Protein AF-A0A378NH16-F1 (afdb_monomer_lite)

Foldseek 3Di:
DPPPQVLVVLVVVLVVLVVVLVVLCVVDVPPPDVVSVVVSVVSVVVSVVSVVVSVVSVCVVVPNPPDDD

Organism: Mannheimia haemolytica (NCBI:txid75985)

InterPro domains:
  IPR010235 Probable ribonuclease HepT [PF08780] (9-65)

Structure (mmCIF, N/CA/C/O backbone):
data_AF-A0A378NH16-F1
#
_entry.id   AF-A0A378NH16-F1
#
loop_
_atom_site.group_PDB
_atom_site.id
_atom_site.type_symbol
_atom_site.label_atom_id
_atom_site.label_alt_id
_atom_site.label_comp_id
_atom_site.label_asym_id
_atom_site.label_entity_id
_atom_site.label_seq_id
_atom_site.pdbx_PDB_ins_code
_atom_site.Cartn_x
_atom_site.Cartn_y
_atom_site.Cartn_z
_atom_site.occupancy
_atom_site.B_iso_or_equiv
_atom_site.auth_seq_id
_atom_site.auth_comp_id
_atom_site.auth_asym_id
_atom_site.auth_atom_id
_atom_site.pdbx_PDB_model_num
ATOM 1 N N . MET A 1 1 ? 26.555 -7.109 -8.044 1.00 41.22 1 MET A N 1
ATOM 2 C CA . MET A 1 1 ? 25.743 -5.873 -8.087 1.00 41.22 1 MET A CA 1
ATOM 3 C C . MET A 1 1 ? 24.419 -6.212 -8.743 1.00 41.22 1 MET A C 1
ATOM 5 O O . MET A 1 1 ? 24.341 -6.267 -9.964 1.00 41.22 1 MET A O 1
ATOM 9 N N . ASN A 1 2 ? 23.424 -6.572 -7.933 1.00 48.91 2 ASN A N 1
ATOM 10 C CA . ASN A 1 2 ? 22.077 -6.832 -8.430 1.00 48.91 2 ASN A CA 1
ATOM 11 C C . ASN A 1 2 ? 21.545 -5.492 -8.955 1.00 48.91 2 ASN A C 1
ATOM 13 O O . ASN A 1 2 ? 21.579 -4.510 -8.217 1.00 48.91 2 ASN A O 1
ATOM 17 N N . ARG A 1 3 ? 21.194 -5.403 -10.242 1.00 55.75 3 ARG A N 1
ATOM 18 C CA . ARG A 1 3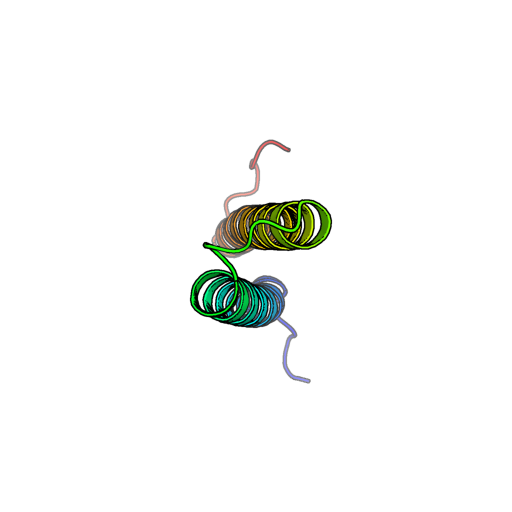 ? 20.608 -4.173 -10.786 1.00 55.75 3 ARG A CA 1
ATOM 19 C C . ARG A 1 3 ? 19.274 -4.007 -10.081 1.00 55.75 3 ARG A C 1
ATOM 21 O O . ARG A 1 3 ? 18.368 -4.797 -10.319 1.00 55.75 3 ARG A O 1
ATOM 28 N N . ASP A 1 4 ? 19.194 -3.044 -9.179 1.00 71.25 4 ASP A N 1
ATOM 29 C CA . ASP A 1 4 ? 17.976 -2.739 -8.447 1.00 71.25 4 ASP A CA 1
ATOM 30 C C . ASP A 1 4 ? 16.957 -2.168 -9.436 1.00 71.25 4 ASP A C 1
ATOM 32 O O . ASP A 1 4 ? 16.990 -0.992 -9.805 1.00 71.25 4 ASP A O 1
ATOM 36 N N . ILE A 1 5 ? 16.118 -3.044 -9.989 1.00 87.44 5 ILE A N 1
ATOM 37 C CA . ILE A 1 5 ? 15.122 -2.645 -10.977 1.00 87.44 5 ILE A CA 1
ATOM 38 C C . ILE A 1 5 ? 13.989 -1.960 -10.215 1.00 87.44 5 ILE A C 1
ATOM 40 O O . ILE A 1 5 ? 13.275 -2.602 -9.448 1.00 87.44 5 ILE A O 1
ATOM 44 N N . ARG A 1 6 ? 13.820 -0.655 -10.448 1.00 89.81 6 ARG A N 1
ATOM 45 C CA . ARG A 1 6 ? 12.862 0.207 -9.740 1.00 89.81 6 ARG A CA 1
ATOM 46 C C . ARG A 1 6 ? 11.453 -0.385 -9.647 1.00 89.81 6 ARG A C 1
ATOM 48 O O . ARG A 1 6 ? 10.867 -0.366 -8.569 1.00 89.81 6 ARG A O 1
ATOM 55 N N . TRP A 1 7 ? 10.924 -0.937 -10.744 1.00 94.06 7 TRP A N 1
ATOM 56 C CA . TRP A 1 7 ? 9.579 -1.519 -10.733 1.00 94.06 7 TRP A CA 1
ATOM 57 C C . TRP A 1 7 ? 9.478 -2.725 -9.792 1.00 94.06 7 TRP A C 1
ATOM 59 O O . TRP A 1 7 ? 8.450 -2.888 -9.148 1.00 94.06 7 TRP A O 1
ATOM 69 N N . LYS A 1 8 ? 10.548 -3.520 -9.626 1.00 94.81 8 LYS A N 1
ATOM 70 C CA . LYS A 1 8 ? 10.574 -4.657 -8.689 1.00 94.81 8 LYS A CA 1
ATOM 71 C C . LYS A 1 8 ? 10.521 -4.185 -7.241 1.00 94.81 8 LYS A C 1
ATOM 73 O O . LYS A 1 8 ? 9.686 -4.651 -6.480 1.00 94.81 8 LYS A O 1
ATOM 78 N N . GLN A 1 9 ? 11.336 -3.191 -6.885 1.00 94.12 9 GLN A N 1
ATOM 79 C CA . GLN A 1 9 ? 11.283 -2.589 -5.547 1.00 94.12 9 GLN A CA 1
ATOM 80 C C . GLN A 1 9 ? 9.906 -1.986 -5.247 1.00 94.12 9 GLN A C 1
ATOM 82 O O . GLN A 1 9 ? 9.384 -2.099 -4.138 1.00 94.12 9 GLN A O 1
ATOM 87 N N . ARG A 1 10 ? 9.300 -1.321 -6.239 1.00 95.94 10 ARG A N 1
ATOM 88 C CA . ARG A 1 10 ? 7.963 -0.751 -6.080 1.00 95.94 10 ARG A CA 1
ATOM 89 C C . ARG A 1 10 ? 6.892 -1.831 -5.982 1.00 95.94 10 ARG A C 1
ATOM 91 O O . ARG A 1 10 ? 5.958 -1.648 -5.209 1.00 95.94 10 ARG A O 1
ATOM 98 N N . PHE A 1 11 ? 7.039 -2.938 -6.703 1.00 97.31 11 PHE A N 1
ATOM 99 C CA . PHE A 1 11 ? 6.154 -4.091 -6.587 1.00 97.31 11 PHE A CA 1
ATOM 100 C C . PHE A 1 11 ? 6.177 -4.660 -5.166 1.00 97.31 11 PHE A C 1
ATOM 102 O O . PHE A 1 11 ? 5.114 -4.804 -4.568 1.00 97.31 11 PHE A O 1
ATOM 109 N N . ASP A 1 12 ? 7.361 -4.842 -4.575 1.00 97.56 12 ASP A N 1
ATOM 110 C CA . ASP A 1 12 ? 7.491 -5.294 -3.183 1.00 97.56 12 ASP A CA 1
ATOM 111 C C . ASP A 1 12 ? 6.797 -4.330 -2.201 1.00 97.56 12 ASP A C 1
ATOM 113 O O . ASP A 1 12 ? 6.125 -4.751 -1.257 1.00 97.56 12 ASP A O 1
ATOM 117 N N . ASN A 1 13 ? 6.928 -3.016 -2.419 1.00 96.81 13 ASN A N 1
ATOM 118 C CA . ASN A 1 13 ? 6.252 -2.005 -1.600 1.00 96.81 13 ASN A CA 1
ATOM 119 C C . ASN A 1 13 ? 4.730 -2.025 -1.786 1.00 96.81 13 ASN A C 1
ATOM 121 O O . ASN A 1 13 ? 3.992 -1.913 -0.808 1.00 96.81 13 ASN A O 1
ATOM 125 N N . TYR A 1 14 ? 4.258 -2.192 -3.022 1.00 98.50 14 TYR A N 1
ATOM 126 C CA . TYR A 1 14 ? 2.840 -2.326 -3.332 1.00 98.50 14 TYR A CA 1
ATOM 127 C C . TYR A 1 14 ? 2.238 -3.554 -2.641 1.00 98.50 14 TYR A C 1
ATOM 129 O O . TYR A 1 14 ? 1.225 -3.425 -1.959 1.00 98.50 14 TYR A O 1
ATOM 137 N N . GLN A 1 15 ? 2.897 -4.715 -2.717 1.00 98.56 15 GLN A N 1
ATOM 138 C CA . GLN A 1 15 ? 2.445 -5.938 -2.046 1.00 98.56 15 GLN A CA 1
ATOM 139 C C . GLN A 1 15 ? 2.328 -5.758 -0.526 1.00 98.56 15 GLN A C 1
ATOM 141 O O . GLN A 1 15 ? 1.334 -6.175 0.070 1.00 98.56 15 GLN A O 1
ATOM 146 N N . LYS A 1 16 ? 3.302 -5.088 0.104 1.00 98.38 16 LYS A N 1
ATOM 147 C CA . LYS A 1 16 ? 3.224 -4.745 1.534 1.00 98.38 16 LYS A CA 1
ATOM 148 C C . LYS A 1 16 ? 2.035 -3.830 1.833 1.00 98.38 16 LYS A C 1
ATOM 150 O O . LYS A 1 16 ? 1.298 -4.097 2.774 1.00 98.38 16 LYS A O 1
ATOM 155 N N . SER A 1 17 ? 1.824 -2.791 1.023 1.00 98.31 17 SER A N 1
ATOM 156 C CA . SER A 1 17 ? 0.703 -1.855 1.187 1.00 98.31 17 SER A CA 1
ATOM 157 C C . SER A 1 17 ? -0.654 -2.553 1.072 1.00 98.31 17 SER A C 1
ATOM 159 O O . SER A 1 17 ? -1.519 -2.341 1.915 1.00 98.31 17 SER A O 1
ATOM 161 N N . VAL A 1 18 ? -0.814 -3.452 0.091 1.00 98.62 18 VAL A N 1
ATOM 162 C CA . VAL A 1 18 ? -2.021 -4.283 -0.060 1.00 98.62 18 VAL A CA 1
ATOM 163 C C . VAL A 1 18 ? -2.243 -5.151 1.177 1.00 98.62 18 VAL A C 1
ATOM 165 O O . VAL A 1 18 ? -3.357 -5.200 1.689 1.00 98.62 18 VAL A O 1
ATOM 168 N N . SER A 1 19 ? -1.192 -5.798 1.692 1.00 98.50 19 SER A N 1
ATOM 169 C CA . SER A 1 19 ? -1.299 -6.620 2.901 1.00 98.50 19 SER A CA 1
ATOM 170 C C . SER A 1 19 ? -1.727 -5.807 4.126 1.00 98.50 19 SER A C 1
ATOM 172 O O . SER A 1 19 ? -2.516 -6.309 4.925 1.00 98.50 19 SER A O 1
ATOM 174 N N . TYR A 1 20 ? -1.229 -4.577 4.287 1.00 97.94 20 TYR A N 1
ATOM 175 C CA . TYR A 1 20 ? -1.648 -3.696 5.380 1.00 97.94 20 TYR A CA 1
ATOM 176 C C . TYR A 1 20 ? -3.098 -3.255 5.224 1.00 97.94 20 TYR A C 1
ATOM 178 O O . TYR A 1 20 ? -3.877 -3.426 6.157 1.00 97.94 20 TYR A O 1
ATOM 186 N N . LEU A 1 21 ? -3.477 -2.772 4.038 1.00 98.38 21 LEU A N 1
ATOM 187 C CA . LEU A 1 21 ? -4.848 -2.363 3.748 1.00 98.38 21 LEU A CA 1
ATOM 188 C C . LEU A 1 21 ? -5.843 -3.503 4.000 1.00 98.38 21 LEU A C 1
ATOM 190 O O . LEU A 1 21 ? -6.880 -3.281 4.618 1.00 98.38 21 LEU A O 1
ATOM 194 N N . GLN A 1 22 ? -5.520 -4.722 3.556 1.00 98.44 22 GLN A N 1
ATOM 195 C CA . GLN A 1 22 ? -6.357 -5.895 3.793 1.00 98.44 22 GLN A CA 1
ATOM 196 C C . GLN A 1 22 ? -6.505 -6.177 5.292 1.00 98.44 22 GLN A C 1
ATOM 198 O O . GLN A 1 22 ? -7.627 -6.300 5.775 1.00 98.44 22 GLN A O 1
ATOM 203 N N . ALA A 1 23 ? -5.399 -6.220 6.039 1.00 98.06 23 ALA A N 1
ATOM 204 C CA . ALA A 1 23 ? -5.435 -6.481 7.476 1.00 98.06 23 ALA A CA 1
ATOM 205 C C . ALA A 1 23 ? -6.205 -5.398 8.255 1.00 98.06 23 ALA A C 1
ATOM 207 O O . ALA A 1 23 ? -6.918 -5.702 9.211 1.00 98.06 23 ALA A O 1
ATOM 208 N N . GLU A 1 24 ? -6.075 -4.130 7.861 1.00 97.06 24 GLU A N 1
ATOM 209 C CA . GLU A 1 24 ? -6.802 -3.012 8.465 1.00 97.06 24 GLU A CA 1
ATOM 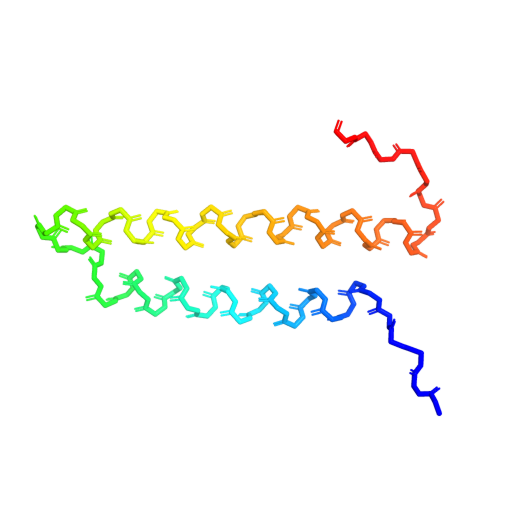210 C C . GLU A 1 24 ? -8.299 -3.066 8.156 1.00 97.06 24 GLU A C 1
ATOM 212 O O . GLU A 1 24 ? -9.111 -2.894 9.065 1.00 97.06 24 GLU A O 1
ATOM 217 N N . ALA A 1 25 ? -8.671 -3.353 6.906 1.00 96.25 25 ALA A N 1
ATOM 218 C CA . ALA A 1 25 ? -10.064 -3.503 6.502 1.00 96.25 25 ALA A CA 1
ATOM 219 C C . ALA A 1 25 ? -10.725 -4.697 7.207 1.00 96.25 25 ALA A C 1
ATOM 221 O O . ALA A 1 25 ? -11.778 -4.536 7.816 1.00 96.25 25 ALA A O 1
ATOM 222 N N . GLU A 1 26 ? -10.082 -5.869 7.213 1.00 97.56 26 GLU A N 1
ATOM 223 C CA . GLU A 1 26 ? -10.586 -7.063 7.906 1.00 97.56 26 GLU A CA 1
ATOM 224 C C . GLU A 1 26 ? -10.786 -6.822 9.405 1.00 97.56 26 GLU A C 1
ATOM 226 O O . GLU A 1 26 ? -11.738 -7.322 10.001 1.00 97.56 26 GLU A O 1
ATOM 231 N N . LYS A 1 27 ? -9.890 -6.049 10.029 1.00 97.50 27 LYS A N 1
ATOM 232 C CA . LYS A 1 27 ? -9.926 -5.821 11.473 1.00 97.50 27 LYS A CA 1
ATOM 233 C C . LYS A 1 27 ? -10.863 -4.690 11.895 1.00 97.50 27 LYS A C 1
ATOM 235 O O . LYS A 1 27 ? -11.373 -4.726 13.015 1.00 97.50 27 LYS A O 1
ATOM 240 N N . TYR A 1 28 ? -11.044 -3.669 11.059 1.00 96.62 28 TYR A N 1
ATOM 241 C CA . TYR A 1 28 ? -11.628 -2.402 11.499 1.00 96.62 28 TYR A CA 1
ATOM 242 C C . TYR A 1 28 ? -12.671 -1.788 10.556 1.00 96.62 28 TYR A C 1
ATOM 244 O O . TYR A 1 28 ? -13.148 -0.698 10.867 1.00 96.62 28 TYR A O 1
ATOM 252 N N . ALA A 1 29 ? -13.057 -2.431 9.447 1.00 91.38 29 ALA A N 1
ATOM 253 C CA . ALA A 1 29 ? -14.027 -1.849 8.508 1.00 91.38 29 ALA A CA 1
ATOM 254 C C . ALA A 1 29 ? -15.364 -1.450 9.169 1.00 91.38 29 ALA A C 1
ATOM 256 O O . ALA A 1 29 ? -15.916 -0.405 8.828 1.00 91.38 29 ALA A O 1
ATOM 257 N N . ASP A 1 30 ? -15.827 -2.217 10.160 1.00 95.00 30 ASP A N 1
ATOM 258 C CA . ASP A 1 30 ? -17.096 -1.983 10.870 1.00 95.00 30 ASP A CA 1
ATOM 259 C C . ASP A 1 30 ? -16.959 -1.093 12.122 1.00 95.00 30 ASP A C 1
ATOM 261 O O . ASP A 1 30 ? -17.858 -1.026 12.958 1.00 95.00 30 ASP A O 1
ATOM 265 N N . THR A 1 31 ? -15.822 -0.421 12.314 1.00 96.38 31 THR A N 1
ATOM 266 C CA . THR A 1 31 ? -15.645 0.487 13.456 1.00 96.38 31 THR A CA 1
ATOM 267 C C . THR A 1 31 ? -16.557 1.712 13.352 1.00 96.38 31 THR A C 1
ATOM 269 O O . THR A 1 31 ? -16.762 2.232 12.263 1.00 96.38 31 THR A O 1
ATOM 272 N N . ASP A 1 32 ? -17.020 2.262 14.477 1.00 96.88 32 ASP A N 1
ATOM 273 C CA . ASP A 1 32 ? -17.685 3.578 14.528 1.00 96.88 32 ASP A CA 1
ATOM 274 C C . ASP A 1 32 ? -16.718 4.737 14.818 1.00 96.88 32 ASP A C 1
ATOM 276 O O . ASP A 1 32 ? -17.115 5.897 14.913 1.00 96.88 32 ASP A O 1
ATOM 280 N N . ILE A 1 33 ? -15.423 4.445 14.946 1.00 98.06 33 ILE A N 1
ATOM 281 C CA . ILE A 1 33 ? -14.404 5.440 15.270 1.00 98.06 33 ILE A CA 1
ATOM 282 C C . ILE A 1 33 ? -13.911 6.111 13.979 1.00 98.06 33 ILE A C 1
ATOM 284 O O . ILE A 1 33 ? -13.120 5.540 13.225 1.00 98.06 33 ILE A O 1
ATOM 288 N N . ASP A 1 34 ? -14.317 7.361 13.750 1.00 97.81 34 ASP A N 1
ATOM 289 C CA . ASP A 1 34 ? -14.000 8.124 12.530 1.00 97.81 34 ASP A CA 1
ATOM 290 C C . ASP A 1 34 ? -12.504 8.202 12.197 1.00 97.81 34 ASP A C 1
ATOM 292 O O . ASP A 1 34 ? -12.123 8.150 11.027 1.00 97.81 34 ASP A O 1
ATOM 296 N N . VAL A 1 35 ? -11.632 8.327 13.205 1.00 97.94 35 VAL A N 1
ATOM 297 C CA . VAL A 1 35 ? -10.179 8.390 12.967 1.00 97.94 35 VAL A CA 1
ATOM 298 C C . VAL A 1 35 ? -9.639 7.083 12.383 1.00 97.94 35 VAL A C 1
ATOM 300 O O . VAL A 1 35 ? -8.749 7.121 11.538 1.00 97.94 35 VAL A O 1
ATOM 303 N N . ILE A 1 36 ? -10.217 5.937 12.755 1.00 97.50 36 ILE A N 1
ATOM 304 C CA . ILE A 1 36 ? -9.827 4.639 12.200 1.00 97.50 36 ILE A CA 1
ATOM 305 C C . ILE A 1 36 ? -10.344 4.512 10.763 1.00 97.50 36 ILE A C 1
ATOM 307 O O . ILE A 1 36 ? -9.567 4.147 9.884 1.00 97.50 36 ILE A O 1
ATOM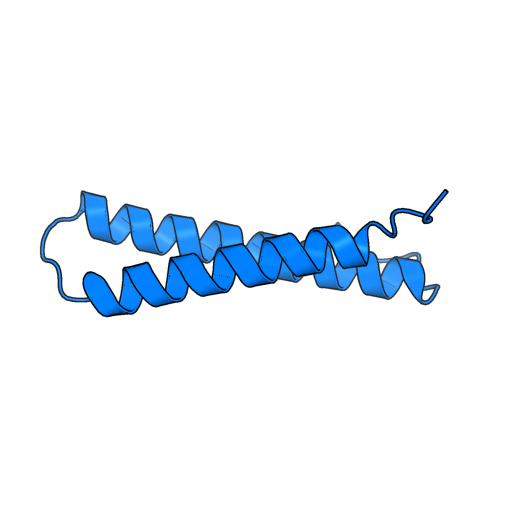 311 N N . LYS A 1 37 ? -11.596 4.915 10.487 1.00 96.69 37 LYS A N 1
ATOM 312 C CA . LYS A 1 37 ? -12.135 4.959 9.111 1.00 96.69 37 LYS A CA 1
ATOM 313 C C . LYS A 1 37 ? -11.245 5.789 8.181 1.00 96.69 37 LYS A C 1
ATOM 315 O O . LYS A 1 37 ? -10.896 5.339 7.093 1.00 96.69 37 LYS A O 1
ATOM 320 N N . LYS A 1 38 ? -10.828 6.980 8.629 1.00 97.69 38 LYS A N 1
ATOM 321 C CA . LYS A 1 38 ? -9.895 7.844 7.885 1.00 97.69 38 LYS A CA 1
ATOM 322 C C . LYS A 1 38 ? -8.537 7.178 7.658 1.00 97.69 38 LYS A C 1
ATOM 324 O O . LYS A 1 38 ? -7.981 7.324 6.577 1.00 97.69 38 LYS A O 1
ATOM 329 N N . GLY A 1 39 ? -8.030 6.432 8.640 1.00 97.12 39 GLY A N 1
ATOM 330 C CA . GLY A 1 39 ? -6.805 5.642 8.498 1.00 97.12 39 GLY A CA 1
ATOM 331 C C . GLY A 1 39 ? -6.898 4.606 7.375 1.00 97.12 39 GLY A C 1
ATOM 332 O O . GLY A 1 39 ? -6.036 4.582 6.505 1.00 97.12 39 GLY A O 1
ATOM 333 N N . ILE A 1 40 ? -7.983 3.826 7.331 1.00 97.50 40 ILE A N 1
ATOM 334 C CA . ILE A 1 40 ? -8.202 2.811 6.282 1.00 97.50 40 ILE A CA 1
ATOM 335 C C . ILE A 1 40 ? -8.305 3.465 4.894 1.00 97.50 40 ILE A C 1
ATOM 337 O O . ILE A 1 40 ? -7.710 2.978 3.933 1.00 97.50 40 ILE A O 1
ATOM 341 N N . ILE A 1 41 ? -9.018 4.593 4.782 1.00 97.19 41 ILE A N 1
ATOM 342 C CA . ILE A 1 41 ? -9.106 5.362 3.528 1.00 97.19 41 ILE A CA 1
ATOM 343 C C . ILE A 1 41 ? -7.713 5.838 3.093 1.00 97.19 41 ILE A C 1
ATOM 345 O O . ILE A 1 41 ? -7.348 5.678 1.930 1.00 97.19 41 ILE A O 1
ATOM 349 N N . GLN A 1 42 ? -6.900 6.348 4.019 1.00 98.19 42 GLN A N 1
ATOM 350 C CA . GLN A 1 42 ? -5.536 6.773 3.709 1.00 98.19 42 GLN A CA 1
ATOM 351 C C . GLN A 1 42 ? -4.661 5.607 3.223 1.00 98.19 42 GLN A C 1
ATOM 353 O O . GLN A 1 42 ? -3.906 5.766 2.260 1.00 98.19 42 GLN A O 1
ATOM 358 N N . SER A 1 43 ? -4.768 4.434 3.851 1.00 97.75 43 SER A N 1
ATOM 359 C CA . SER A 1 43 ? -4.084 3.212 3.410 1.00 97.75 43 SER A CA 1
ATOM 360 C C . SER A 1 43 ? -4.527 2.781 2.011 1.00 97.75 43 SER A C 1
ATOM 362 O O . SER A 1 43 ? -3.696 2.344 1.207 1.00 97.75 43 SER A O 1
ATOM 364 N N . PHE A 1 44 ? -5.812 2.945 1.681 1.00 98.19 44 PHE A N 1
ATOM 365 C CA . PHE A 1 44 ? -6.324 2.721 0.330 1.00 98.19 44 PHE A CA 1
ATOM 366 C C . PHE A 1 44 ? -5.692 3.684 -0.683 1.00 98.19 44 PHE A C 1
ATOM 368 O O . PHE A 1 44 ? -5.163 3.226 -1.695 1.00 98.19 44 PHE A O 1
ATOM 375 N N . GLU A 1 45 ? -5.671 4.989 -0.398 1.00 98.56 45 GLU A N 1
ATOM 376 C CA . GLU A 1 45 ? -5.066 6.004 -1.274 1.00 98.56 45 GLU A CA 1
ATOM 377 C C . GLU A 1 45 ? -3.580 5.727 -1.539 1.00 98.56 45 GLU A C 1
ATOM 379 O O . GLU A 1 45 ? -3.135 5.756 -2.687 1.00 98.56 45 GLU A O 1
ATOM 384 N N . ILE A 1 46 ? -2.814 5.382 -0.497 1.00 97.88 46 ILE A N 1
ATOM 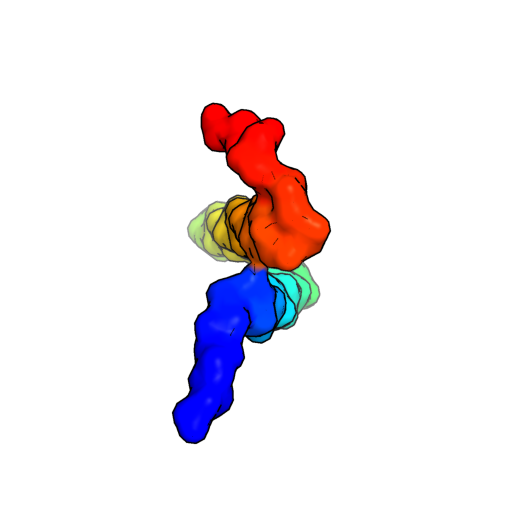385 C CA . ILE A 1 46 ? -1.394 5.015 -0.622 1.00 97.88 46 ILE A CA 1
ATOM 386 C C . ILE A 1 46 ? -1.232 3.770 -1.499 1.00 97.88 46 ILE A C 1
ATOM 388 O O . ILE A 1 46 ? -0.377 3.736 -2.388 1.00 97.88 46 ILE A O 1
ATOM 392 N N . THR A 1 47 ? -2.054 2.745 -1.267 1.00 98.56 47 THR A N 1
ATOM 393 C CA . THR A 1 47 ? -2.006 1.491 -2.029 1.00 98.56 47 THR A CA 1
ATOM 394 C C . THR A 1 47 ? -2.331 1.727 -3.503 1.00 98.56 47 THR A C 1
ATOM 396 O O . THR A 1 47 ? -1.644 1.196 -4.378 1.00 98.56 47 THR A O 1
ATOM 399 N N . HIS A 1 48 ? -3.337 2.556 -3.788 1.00 98.31 48 HIS A N 1
ATOM 400 C CA . HIS A 1 48 ? -3.720 2.929 -5.145 1.00 98.31 48 HIS A CA 1
ATOM 401 C C . HIS A 1 48 ? -2.614 3.721 -5.860 1.00 98.31 48 HIS A C 1
ATOM 403 O O . HIS A 1 48 ? -2.236 3.381 -6.980 1.00 98.31 48 HIS A O 1
ATOM 409 N N . GLU A 1 49 ? -2.024 4.711 -5.192 1.00 98.25 49 GLU A N 1
ATOM 410 C CA . GLU A 1 49 ? -0.916 5.507 -5.731 1.00 98.25 49 GLU A CA 1
ATOM 411 C C . GLU A 1 49 ? 0.324 4.647 -6.035 1.00 98.25 49 GLU A C 1
ATOM 413 O O . GLU A 1 49 ? 1.020 4.844 -7.037 1.00 98.25 49 GLU A O 1
ATOM 418 N N . LEU A 1 50 ? 0.609 3.649 -5.190 1.00 98.06 50 LEU A N 1
ATOM 419 C CA . LEU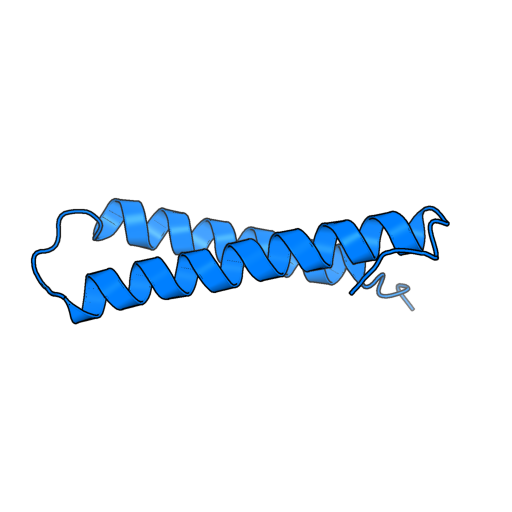 A 1 50 ? 1.675 2.680 -5.447 1.00 98.06 50 LEU A CA 1
ATOM 420 C C . LEU A 1 50 ? 1.375 1.803 -6.665 1.00 98.06 50 LEU A C 1
ATOM 422 O O . LEU A 1 50 ? 2.296 1.558 -7.447 1.00 98.06 50 LEU A O 1
ATOM 426 N N . ALA A 1 51 ? 0.124 1.366 -6.845 1.00 98.25 51 ALA A N 1
ATOM 427 C CA . ALA A 1 51 ? -0.300 0.602 -8.019 1.00 98.25 51 ALA A CA 1
ATOM 428 C C . ALA A 1 51 ? -0.111 1.412 -9.308 1.00 98.25 51 ALA A C 1
ATOM 430 O O . ALA A 1 51 ? 0.494 0.923 -10.262 1.00 98.25 51 ALA A O 1
ATOM 431 N N . TRP A 1 52 ? -0.554 2.673 -9.306 1.00 97.12 52 TRP A N 1
ATOM 432 C CA . TRP A 1 52 ? -0.390 3.587 -10.435 1.00 97.12 52 TRP A CA 1
ATOM 433 C C . TRP A 1 52 ? 1.083 3.748 -10.819 1.00 97.12 52 TRP A C 1
ATOM 435 O O . TRP A 1 52 ? 1.484 3.460 -11.949 1.00 97.12 52 TRP A O 1
ATOM 445 N N . LYS A 1 53 ? 1.932 4.105 -9.851 1.00 95.56 53 LYS A N 1
ATOM 446 C CA . LYS A 1 53 ? 3.373 4.267 -10.085 1.00 95.56 53 LYS A CA 1
ATOM 447 C C . LYS A 1 53 ? 4.059 2.968 -10.514 1.00 95.56 53 LYS A C 1
ATOM 449 O O . LYS A 1 53 ? 5.035 3.012 -11.259 1.00 95.56 53 LYS A O 1
ATOM 454 N N . LEU A 1 54 ? 3.587 1.814 -10.038 1.00 96.56 54 LEU A N 1
ATOM 455 C CA . LEU A 1 54 ? 4.090 0.505 -10.459 1.00 96.56 54 LEU A CA 1
ATOM 456 C C . LEU A 1 54 ? 3.792 0.254 -11.932 1.00 96.56 54 LEU A C 1
ATOM 458 O O . LEU A 1 54 ? 4.706 -0.113 -12.665 1.00 96.56 54 LEU A O 1
ATOM 462 N N . MET A 1 55 ? 2.558 0.504 -12.369 1.00 95.75 55 MET A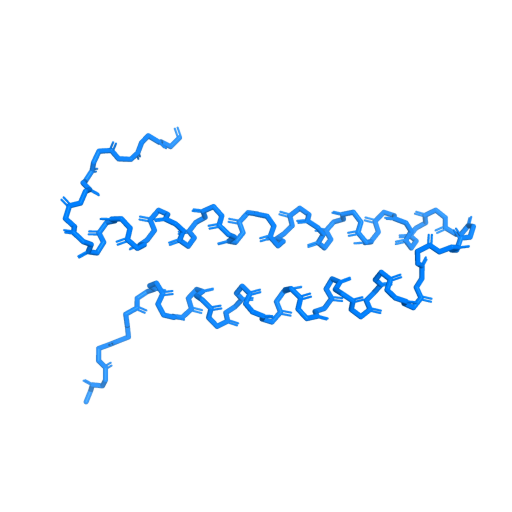 N 1
ATOM 463 C CA . MET A 1 55 ? 2.189 0.388 -13.779 1.00 95.75 55 MET A CA 1
ATOM 464 C C . MET A 1 55 ? 3.054 1.301 -14.651 1.00 95.75 55 MET A C 1
ATOM 466 O O . MET A 1 55 ? 3.610 0.846 -15.647 1.00 95.75 55 MET A O 1
ATOM 470 N N . GLN A 1 56 ? 3.248 2.558 -14.240 1.00 93.62 56 GLN A N 1
ATOM 471 C CA . GLN A 1 56 ? 4.126 3.489 -14.953 1.00 93.62 56 GLN A CA 1
ATOM 472 C C . GLN A 1 56 ? 5.579 2.984 -15.035 1.00 93.62 56 GLN A C 1
ATOM 474 O O . GLN A 1 56 ? 6.214 3.104 -16.081 1.00 93.62 56 GLN A O 1
ATOM 479 N N . ASP A 1 57 ? 6.130 2.432 -13.949 1.00 93.25 57 ASP A N 1
ATOM 480 C CA . ASP A 1 57 ? 7.506 1.921 -13.932 1.00 93.25 57 ASP A CA 1
ATOM 481 C C . ASP A 1 57 ? 7.670 0.628 -14.761 1.00 93.25 57 ASP A C 1
ATOM 483 O O . ASP A 1 57 ? 8.736 0.428 -15.346 1.00 93.25 57 ASP A O 1
ATOM 487 N N . ILE A 1 58 ? 6.641 -0.229 -14.838 1.00 93.25 58 ILE A N 1
ATOM 488 C CA . ILE A 1 58 ? 6.625 -1.421 -15.707 1.00 93.25 58 ILE A CA 1
ATOM 489 C C . ILE A 1 58 ? 6.613 -0.998 -17.176 1.00 93.25 58 ILE A C 1
ATOM 491 O O . ILE A 1 58 ? 7.491 -1.407 -17.929 1.00 93.25 58 ILE A O 1
ATOM 495 N N . LEU A 1 59 ? 5.689 -0.117 -17.564 1.00 92.25 59 LEU A N 1
ATOM 496 C CA . LEU A 1 59 ? 5.567 0.371 -18.940 1.00 92.25 59 LEU A CA 1
ATOM 497 C C . LEU A 1 59 ? 6.861 1.056 -19.420 1.00 92.25 59 LEU A C 1
ATOM 499 O O . LEU A 1 59 ? 7.369 0.742 -20.496 1.00 92.25 59 LEU A O 1
ATOM 503 N N . LYS A 1 60 ? 7.481 1.897 -18.578 1.00 89.75 60 LYS A N 1
ATOM 504 C CA . LYS A 1 60 ? 8.798 2.502 -18.869 1.00 89.75 60 LYS A CA 1
ATOM 505 C C . LYS A 1 60 ? 9.895 1.464 -19.068 1.00 89.75 60 LYS A C 1
ATOM 507 O O . LYS A 1 60 ? 10.810 1.681 -19.857 1.00 89.75 60 LYS A O 1
ATOM 512 N N . TRP A 1 61 ? 9.844 0.366 -18.317 1.00 89.19 61 TRP A N 1
ATOM 513 C CA . TRP A 1 61 ? 10.815 -0.717 -18.438 1.00 89.19 61 TRP A CA 1
ATOM 514 C C . TRP A 1 61 ? 10.607 -1.546 -19.714 1.00 89.19 61 TRP A C 1
ATOM 516 O O . TRP A 1 61 ? 11.592 -2.011 -20.283 1.00 89.19 61 TRP A O 1
ATOM 526 N N . GLU A 1 62 ? 9.364 -1.682 -20.186 1.00 89.50 62 GLU A N 1
ATOM 527 C CA . GLU A 1 62 ? 9.012 -2.368 -21.440 1.00 89.50 62 GLU A CA 1
ATOM 528 C C . GLU A 1 62 ? 9.273 -1.526 -22.703 1.00 89.50 62 GLU A C 1
ATOM 530 O O . GLU A 1 62 ? 9.313 -2.074 -23.802 1.00 89.50 62 GLU A O 1
ATOM 535 N N . GLY A 1 63 ? 9.538 -0.223 -22.553 1.00 86.06 63 GLY A N 1
ATOM 536 C CA . GLY A 1 63 ? 9.920 0.678 -23.647 1.00 86.06 63 GLY A CA 1
ATOM 537 C C . GLY A 1 63 ? 8.920 1.797 -23.938 1.00 86.06 63 GLY A C 1
ATOM 538 O O . GLY A 1 63 ? 9.182 2.622 -24.812 1.00 86.06 63 GLY A O 1
ATOM 539 N N . GLU A 1 64 ? 7.819 1.874 -23.189 1.00 77.62 64 GLU A N 1
ATOM 540 C CA . GLU A 1 64 ? 6.817 2.932 -23.323 1.00 77.62 64 GLU A CA 1
ATOM 541 C C . GLU A 1 64 ? 7.267 4.189 -22.563 1.00 77.62 64 GLU A C 1
ATOM 543 O O . GLU A 1 64 ? 7.255 4.247 -21.330 1.00 77.62 64 GLU A O 1
ATOM 548 N N . VAL A 1 65 ? 7.714 5.207 -23.303 1.00 70.31 65 VAL A N 1
ATOM 549 C CA . VAL A 1 65 ? 8.306 6.432 -22.732 1.00 70.31 65 VAL A CA 1
ATOM 550 C C . VAL A 1 65 ? 7.319 7.592 -22.571 1.00 70.31 65 VAL A C 1
ATOM 552 O O . VAL A 1 65 ? 7.622 8.524 -21.828 1.00 70.31 65 VAL A O 1
ATOM 555 N N . ASP A 1 66 ? 6.139 7.523 -23.194 1.00 71.38 66 ASP A N 1
ATOM 556 C CA . ASP A 1 66 ? 5.164 8.625 -23.253 1.00 71.38 66 ASP A CA 1
ATOM 557 C C . ASP A 1 66 ? 3.959 8.383 -22.326 1.00 71.38 66 ASP A C 1
ATOM 559 O O . ASP A 1 66 ? 2.795 8.356 -22.722 1.00 71.38 66 ASP A O 1
ATOM 563 N N . ILE A 1 67 ? 4.257 8.133 -21.050 1.00 68.94 67 ILE A N 1
ATOM 564 C CA . ILE A 1 67 ? 3.236 7.922 -20.021 1.00 68.94 67 ILE A CA 1
ATOM 565 C C . ILE A 1 67 ? 2.927 9.273 -19.379 1.00 68.94 67 ILE A C 1
ATOM 567 O O . ILE A 1 67 ? 3.740 9.786 -18.606 1.00 68.94 67 ILE A O 1
ATOM 571 N N . TYR A 1 68 ? 1.774 9.854 -19.720 1.00 68.62 68 TYR A N 1
ATOM 572 C CA . TYR A 1 68 ? 1.334 11.141 -19.181 1.00 68.62 68 TYR A CA 1
ATOM 573 C C . TYR A 1 68 ? 1.272 11.112 -17.640 1.00 68.62 68 TYR A C 1
ATOM 575 O O . TYR A 1 68 ? 0.805 10.139 -17.038 1.00 68.62 68 TYR A O 1
ATOM 583 N N . VAL A 1 69 ? 1.811 12.176 -17.032 1.00 56.88 69 VAL A N 1
ATOM 584 C CA . VAL A 1 69 ? 1.839 12.459 -15.585 1.00 56.88 69 VAL A CA 1
ATOM 585 C C . VAL A 1 69 ? 0.650 13.327 -15.217 1.00 56.88 69 VAL A C 1
ATOM 587 O O . VAL A 1 69 ? 0.406 14.301 -15.964 1.00 56.88 69 VAL A O 1
#

Sequence (69 aa):
MNRDIRWKQRFDNYQKSVSYLQAEAEKYADTDIDVIKKGIIQSFEITHELAWKLMQDILKWEGEVDIYV

pLDDT: mean 91.28, std 12.67, range [41.22, 98.62]

Secondary structure (DSSP, 8-state):
-----HHHHHHHHHHHHHHHHHHHHHHHTT---HHHHHHHHHHHHHHHHHHHHHHHHHHHHHT------

Radius of gyration: 15.32 Å; chains: 1; bounding box: 43×20×39 Å